Protein AF-A0ABD0PA45-F1 (afdb_monomer)

Mean predicted aligned error: 2.62 Å

Sequence (63 aa):
AELLTGLSVTSVEDASQVGLELLNKGCGSVIVTLGPLGCVVCQSTNMAPKHIPTTAVTVADTT

Structure (mmCIF, N/CA/C/O backbone):
data_AF-A0ABD0PA45-F1
#
_entry.id   AF-A0ABD0PA45-F1
#
loop_
_atom_site.group_PDB
_atom_site.id
_atom_site.type_sym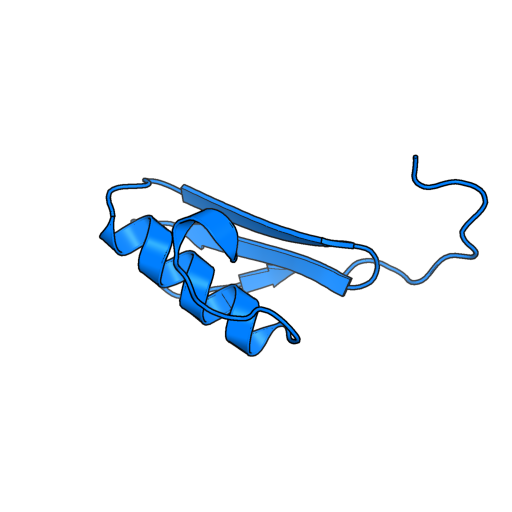bol
_atom_site.label_atom_id
_atom_site.label_alt_id
_atom_site.label_comp_id
_atom_site.label_asym_id
_atom_site.label_entity_id
_atom_site.label_seq_id
_atom_site.pdbx_PDB_ins_code
_atom_site.Cartn_x
_atom_site.Cartn_y
_atom_site.Cartn_z
_atom_site.occupancy
_atom_site.B_iso_or_equiv
_atom_site.auth_seq_id
_atom_site.auth_comp_id
_atom_site.auth_asym_id
_atom_site.auth_atom_id
_atom_site.pdbx_PDB_model_num
ATOM 1 N N . ALA A 1 1 ? -1.754 7.232 0.476 1.00 89.38 1 ALA A N 1
ATOM 2 C CA . ALA A 1 1 ? -2.000 6.755 1.856 1.00 89.38 1 ALA A CA 1
ATOM 3 C C . ALA A 1 1 ? -1.203 7.565 2.875 1.00 89.38 1 ALA A C 1
ATOM 5 O O . ALA A 1 1 ? -1.781 7.964 3.880 1.00 89.38 1 ALA A O 1
ATOM 6 N N . GLU A 1 2 ? 0.064 7.881 2.584 1.00 96.56 2 GLU A N 1
ATOM 7 C CA . GLU A 1 2 ? 0.942 8.663 3.471 1.00 96.56 2 GLU A CA 1
ATOM 8 C C . GLU A 1 2 ? 0.322 9.997 3.901 1.00 96.56 2 GLU A C 1
ATOM 10 O O . GLU A 1 2 ? 0.186 10.245 5.088 1.00 96.56 2 GLU A O 1
ATOM 15 N N . LEU A 1 3 ? -0.201 10.805 2.972 1.00 97.62 3 LEU A N 1
ATOM 16 C CA . LEU A 1 3 ? -0.862 12.076 3.315 1.00 97.62 3 LEU A CA 1
ATOM 17 C C . LEU A 1 3 ? -2.061 11.923 4.280 1.00 97.62 3 LEU A C 1
ATOM 19 O O . LEU A 1 3 ? -2.335 12.819 5.069 1.00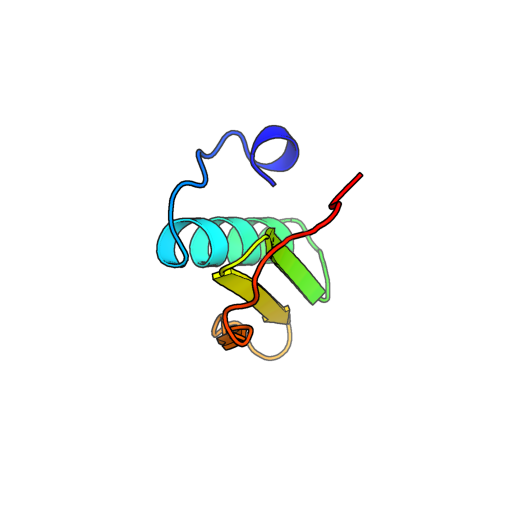 97.62 3 LEU A O 1
ATOM 23 N N . LEU A 1 4 ? -2.784 10.798 4.224 1.00 96.50 4 LEU A N 1
ATOM 24 C CA . LEU A 1 4 ? -3.997 10.556 5.026 1.00 96.50 4 LEU A CA 1
ATOM 25 C C . LEU A 1 4 ? -3.695 9.998 6.428 1.00 96.50 4 LEU A C 1
ATOM 27 O O . LEU A 1 4 ? -4.549 10.024 7.322 1.00 96.50 4 LEU A O 1
ATOM 31 N N . THR A 1 5 ? -2.505 9.430 6.598 1.00 96.19 5 THR A N 1
ATOM 32 C CA . THR A 1 5 ? -2.093 8.687 7.800 1.00 96.19 5 THR A CA 1
ATOM 33 C C . THR A 1 5 ? -0.904 9.339 8.503 1.00 96.19 5 THR A C 1
ATOM 35 O O . THR A 1 5 ? -0.759 9.199 9.707 1.00 96.19 5 THR A O 1
ATOM 38 N N . GLY A 1 6 ? -0.086 10.109 7.784 1.00 97.12 6 GLY A N 1
ATOM 39 C CA . GLY A 1 6 ? 1.206 10.613 8.249 1.00 97.12 6 GLY A CA 1
ATOM 40 C C . GLY A 1 6 ? 2.306 9.546 8.281 1.00 97.12 6 GLY A C 1
ATOM 41 O O . GLY A 1 6 ? 3.417 9.842 8.709 1.00 97.12 6 GLY A O 1
ATOM 42 N N . LEU A 1 7 ? 2.010 8.319 7.844 1.00 96.88 7 LEU A N 1
ATOM 43 C CA . LEU A 1 7 ? 2.918 7.175 7.877 1.00 96.88 7 LEU A CA 1
ATOM 44 C C . LEU A 1 7 ? 3.614 7.007 6.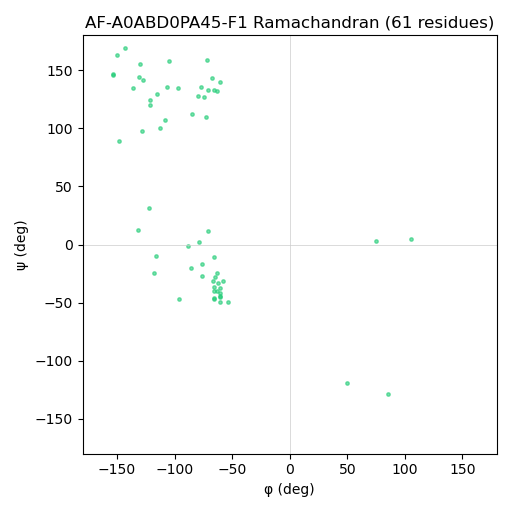524 1.00 96.88 7 LEU A C 1
ATOM 46 O O . LEU A 1 7 ? 2.947 7.060 5.493 1.00 96.88 7 LEU A O 1
ATOM 50 N N . SER A 1 8 ? 4.928 6.772 6.526 1.00 97.31 8 SER A N 1
ATOM 51 C CA . SER A 1 8 ? 5.671 6.444 5.305 1.00 97.31 8 SER A CA 1
ATOM 52 C C . SER A 1 8 ? 5.267 5.079 4.742 1.00 97.31 8 SER A C 1
ATOM 54 O O . SER A 1 8 ? 5.032 4.144 5.506 1.00 97.31 8 SER A O 1
ATOM 56 N N . VAL A 1 9 ? 5.216 4.946 3.414 1.00 97.75 9 VAL A N 1
ATOM 57 C CA . VAL A 1 9 ? 4.872 3.694 2.721 1.00 97.75 9 VAL A CA 1
ATOM 58 C C . VAL A 1 9 ? 5.937 3.368 1.682 1.00 97.75 9 VAL A C 1
ATOM 60 O O . VAL A 1 9 ? 5.908 3.870 0.560 1.00 97.75 9 VAL A O 1
ATOM 63 N N . THR A 1 10 ? 6.872 2.497 2.056 1.00 96.50 10 THR A N 1
ATOM 64 C CA . THR A 1 10 ? 8.012 2.095 1.210 1.00 96.50 10 THR A CA 1
ATOM 65 C C . THR A 1 10 ? 7.991 0.615 0.835 1.00 96.50 10 THR A C 1
ATOM 67 O O . THR A 1 10 ? 8.751 0.175 -0.027 1.00 96.50 10 THR A O 1
ATOM 70 N N . SER A 1 11 ? 7.103 -0.158 1.458 1.00 97.94 11 SER A N 1
ATOM 71 C CA . SER A 1 11 ? 6.997 -1.603 1.301 1.00 97.94 11 SER A CA 1
ATOM 72 C C . SER A 1 11 ? 5.541 -2.082 1.326 1.00 97.94 11 SER A C 1
ATOM 74 O O . SER A 1 11 ? 4.615 -1.347 1.676 1.00 97.94 11 SER A O 1
ATOM 76 N N . VAL A 1 12 ? 5.334 -3.350 0.961 1.00 98.00 12 VAL A N 1
ATOM 77 C CA . VAL A 1 12 ? 4.031 -4.029 1.082 1.00 98.00 12 VAL A CA 1
ATOM 78 C C . VAL A 1 12 ? 3.583 -4.118 2.549 1.00 98.00 12 VAL A C 1
ATOM 80 O O . VAL A 1 12 ? 2.390 -4.016 2.839 1.00 98.00 12 VAL A O 1
ATOM 83 N N . GLU A 1 13 ? 4.531 -4.263 3.476 1.00 98.00 13 GLU A N 1
ATOM 84 C CA . GLU A 1 13 ? 4.258 -4.307 4.915 1.00 98.00 13 GLU A CA 1
ATOM 85 C C . GLU A 1 13 ? 3.721 -2.951 5.403 1.00 98.00 13 GLU A C 1
ATOM 87 O O . GLU A 1 13 ? 2.663 -2.884 6.033 1.00 98.00 13 GLU A O 1
ATOM 92 N N . ASP A 1 14 ? 4.373 -1.852 5.007 1.00 98.06 14 ASP A N 1
ATOM 93 C CA . ASP A 1 14 ? 3.915 -0.496 5.337 1.00 98.06 14 ASP A CA 1
ATOM 94 C C . ASP A 1 14 ? 2.518 -0.232 4.755 1.00 98.06 14 ASP A C 1
ATOM 96 O O . ASP A 1 14 ? 1.639 0.318 5.422 1.00 98.06 14 ASP A O 1
ATOM 100 N N . ALA A 1 15 ? 2.289 -0.673 3.513 1.00 98.25 15 ALA A N 1
ATOM 101 C CA . ALA A 1 15 ? 1.004 -0.564 2.828 1.00 98.25 15 ALA A CA 1
ATOM 102 C C . ALA A 1 15 ? -0.118 -1.307 3.571 1.00 98.25 15 ALA A C 1
ATOM 104 O O . ALA A 1 15 ? -1.254 -0.829 3.644 1.00 98.25 15 ALA A O 1
ATOM 105 N N . SER A 1 16 ? 0.215 -2.458 4.153 1.00 97.88 16 SER A N 1
ATOM 106 C CA . SER A 1 16 ? -0.689 -3.239 4.991 1.00 97.88 16 SER A CA 1
ATOM 107 C C . SER A 1 16 ? -1.032 -2.487 6.275 1.00 97.88 16 SER A C 1
ATOM 109 O O . SER A 1 16 ? -2.214 -2.358 6.603 1.00 97.88 16 SER A O 1
ATOM 111 N N . GLN A 1 17 ? -0.036 -1.903 6.948 1.00 97.75 17 GLN A N 1
ATOM 112 C CA . GLN A 1 17 ? -0.245 -1.106 8.159 1.00 97.75 17 GLN A CA 1
ATOM 113 C C . GLN A 1 17 ? -1.149 0.110 7.904 1.00 97.75 17 GLN A C 1
ATOM 115 O O . GLN A 1 17 ? -2.138 0.302 8.614 1.00 97.75 17 GLN A O 1
ATOM 120 N N . VAL A 1 18 ? -0.869 0.910 6.870 1.00 98.00 18 VAL A N 1
ATOM 121 C CA . VAL A 1 18 ? -1.707 2.085 6.555 1.00 98.00 18 VAL A CA 1
ATOM 122 C C . VAL A 1 18 ? -3.106 1.687 6.090 1.00 98.00 18 VAL A C 1
ATOM 124 O O . VAL A 1 18 ? -4.070 2.405 6.356 1.00 98.00 18 VAL A O 1
ATOM 127 N N . GLY A 1 19 ? -3.241 0.534 5.425 1.00 97.50 19 GLY A N 1
ATOM 128 C CA . GLY A 1 19 ? -4.535 -0.026 5.052 1.00 97.50 19 GLY A CA 1
ATOM 129 C C . GLY A 1 19 ? -5.401 -0.319 6.277 1.00 97.50 19 GLY A C 1
ATOM 130 O O . GLY A 1 19 ? -6.574 0.055 6.308 1.00 97.50 19 GLY A O 1
ATOM 131 N N . LEU A 1 20 ? -4.809 -0.923 7.312 1.00 97.44 20 LEU A N 1
ATOM 132 C CA . LEU A 1 20 ? -5.475 -1.164 8.595 1.00 97.44 20 LEU A CA 1
ATOM 133 C C . LEU A 1 20 ? -5.798 0.132 9.337 1.00 97.44 20 LEU A C 1
ATOM 135 O O . LEU A 1 20 ? -6.887 0.261 9.892 1.00 97.44 20 LEU A O 1
ATOM 139 N N . GLU A 1 21 ? -4.899 1.114 9.320 1.00 97.19 21 GLU A N 1
ATOM 140 C CA . GLU A 1 21 ? -5.165 2.399 9.965 1.00 97.19 21 GLU A CA 1
ATOM 141 C C . GLU A 1 21 ? -6.347 3.132 9.318 1.00 97.19 21 GLU A C 1
ATOM 143 O O . GLU A 1 21 ? -7.202 3.677 10.015 1.00 97.19 21 GLU A O 1
ATOM 148 N N . LEU A 1 22 ? -6.460 3.088 7.990 1.00 97.31 22 LEU A N 1
ATOM 149 C CA . LEU A 1 22 ? -7.609 3.647 7.278 1.00 97.31 22 LEU A CA 1
ATOM 150 C C . LEU A 1 22 ? -8.913 2.887 7.585 1.00 97.31 22 LEU A C 1
ATOM 152 O O . LEU A 1 22 ? -9.955 3.527 7.739 1.00 97.31 22 LEU A O 1
ATOM 156 N N . LEU A 1 23 ? -8.874 1.558 7.753 1.00 96.50 23 LEU A N 1
ATOM 157 C CA . LEU A 1 23 ? -10.033 0.804 8.258 1.00 96.50 23 LEU A CA 1
ATOM 158 C C . LEU A 1 23 ? -10.432 1.265 9.667 1.00 96.50 23 LEU A C 1
ATOM 160 O O . LEU A 1 23 ? -11.609 1.517 9.917 1.00 96.50 23 LEU A O 1
ATOM 164 N N . ASN A 1 24 ? -9.460 1.449 10.565 1.00 95.06 24 ASN A N 1
ATOM 165 C CA . ASN A 1 24 ? -9.700 1.934 11.928 1.00 95.06 24 ASN A CA 1
ATOM 166 C C . ASN A 1 24 ? -10.274 3.361 11.957 1.00 95.06 24 ASN A C 1
ATOM 168 O O . ASN A 1 24 ? -10.980 3.721 12.897 1.00 95.06 24 ASN A O 1
ATOM 172 N N . LYS A 1 25 ? -10.028 4.162 10.912 1.00 95.62 25 LYS A N 1
ATOM 173 C CA . LYS A 1 25 ? -10.650 5.482 10.710 1.00 95.62 25 LYS A CA 1
ATOM 174 C C . LYS A 1 25 ? -12.084 5.415 10.159 1.00 95.62 25 LYS A C 1
ATOM 176 O O . LYS A 1 25 ? -12.692 6.460 9.939 1.00 95.62 25 LYS A O 1
ATOM 181 N N . GLY A 1 26 ? -12.638 4.218 9.960 1.00 96.38 26 GLY A N 1
ATOM 182 C CA . GLY A 1 26 ? -14.035 3.997 9.578 1.00 96.38 26 GLY A CA 1
ATOM 183 C C . GLY A 1 26 ? -14.251 3.590 8.121 1.00 96.38 26 GLY A C 1
ATOM 184 O O . GLY A 1 26 ? -15.400 3.450 7.697 1.00 96.38 26 GLY A O 1
ATOM 185 N N . CYS A 1 27 ? -13.192 3.375 7.333 1.00 96.81 27 CYS A N 1
ATOM 186 C CA . CYS A 1 27 ? -13.350 2.820 5.990 1.00 96.81 27 CYS A CA 1
ATOM 187 C C . CYS A 1 27 ? -13.876 1.374 6.065 1.00 96.81 27 CYS A C 1
ATOM 189 O O . CYS A 1 27 ? -13.348 0.549 6.803 1.00 96.81 27 CYS A O 1
ATOM 191 N N . GLY A 1 28 ? -14.891 1.033 5.263 1.00 96.38 28 GLY A N 1
ATOM 192 C CA . GLY A 1 28 ? -15.387 -0.351 5.170 1.00 96.38 28 GLY A CA 1
ATOM 193 C C . GLY A 1 28 ? -14.481 -1.270 4.340 1.00 96.38 28 GLY A C 1
ATOM 194 O O . GLY A 1 28 ? -14.439 -2.485 4.532 1.00 96.38 28 GLY A O 1
ATOM 195 N N . SER A 1 29 ? -13.737 -0.701 3.397 1.00 97.19 29 SER A N 1
ATOM 196 C CA . SER A 1 29 ? -12.735 -1.392 2.586 1.00 97.19 29 SER A CA 1
ATOM 197 C C . SER A 1 29 ? -11.678 -0.391 2.136 1.00 97.19 29 SER A C 1
ATOM 199 O O . 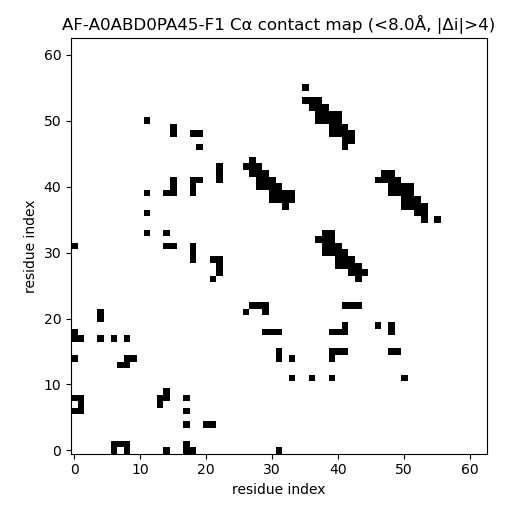SER A 1 29 ? -11.990 0.780 1.915 1.00 97.19 29 SER A O 1
ATOM 201 N N . VAL A 1 30 ? -10.435 -0.847 2.016 1.00 98.00 30 VAL A N 1
ATOM 202 C CA . VAL A 1 30 ? -9.283 -0.025 1.632 1.00 98.00 30 VAL A CA 1
ATOM 203 C C . VAL A 1 30 ? -8.454 -0.792 0.610 1.00 98.00 30 VAL A C 1
ATOM 205 O O . VAL A 1 30 ? -8.177 -1.976 0.789 1.00 98.00 30 VAL A O 1
ATOM 208 N N . ILE A 1 31 ? -8.050 -0.102 -0.456 1.00 98.19 31 ILE A N 1
ATOM 209 C CA . ILE A 1 31 ? -7.077 -0.596 -1.431 1.00 98.19 31 ILE A CA 1
ATOM 210 C C . ILE A 1 31 ? -5.912 0.386 -1.453 1.00 98.19 31 ILE A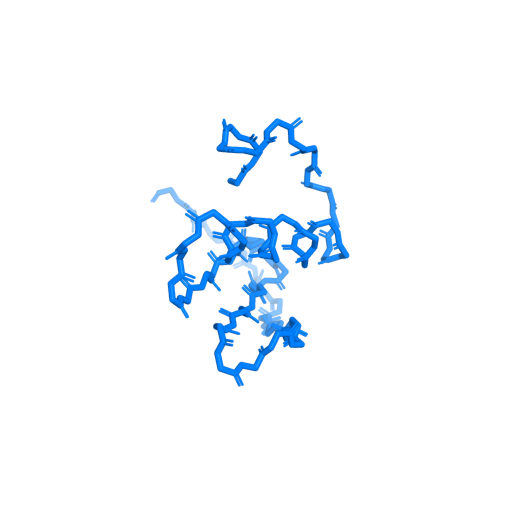 C 1
ATOM 212 O O . ILE A 1 31 ? -6.104 1.579 -1.694 1.00 98.19 31 ILE A O 1
ATOM 216 N N . VAL A 1 32 ? -4.705 -0.117 -1.213 1.00 98.19 32 VAL A N 1
ATOM 217 C CA . VAL A 1 32 ? -3.463 0.654 -1.305 1.00 98.19 32 VAL A CA 1
ATOM 218 C C . VAL A 1 32 ? -2.710 0.183 -2.541 1.00 98.19 32 VAL A C 1
ATOM 220 O O . VAL A 1 32 ? -2.179 -0.924 -2.568 1.00 98.19 32 VAL A O 1
ATOM 223 N N 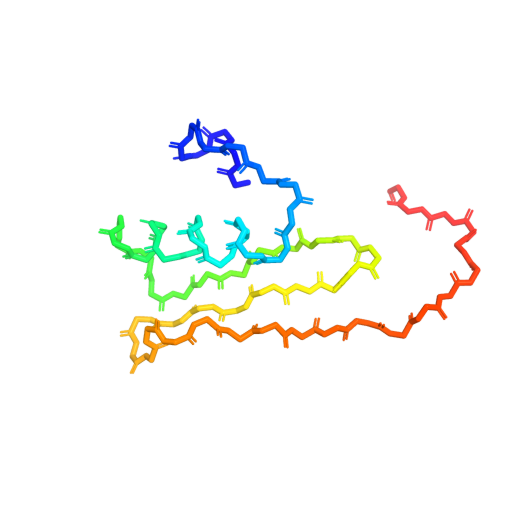. THR A 1 33 ? -2.691 1.000 -3.591 1.00 97.81 33 THR A N 1
ATOM 224 C CA . THR A 1 33 ? -1.955 0.706 -4.827 1.00 97.81 33 THR A CA 1
ATOM 225 C C . THR A 1 33 ? -0.461 0.955 -4.639 1.00 97.81 33 THR A C 1
ATOM 227 O O . THR A 1 33 ? -0.071 1.995 -4.112 1.00 97.81 33 THR A O 1
ATOM 230 N N . LEU A 1 34 ? 0.364 0.029 -5.121 1.00 97.25 34 LEU A N 1
ATOM 231 C CA . LEU A 1 34 ? 1.825 0.013 -4.993 1.00 97.25 34 LEU A CA 1
ATOM 232 C C . LEU A 1 34 ? 2.517 -0.017 -6.365 1.00 97.25 34 LEU A C 1
ATOM 234 O O . LEU A 1 34 ? 3.576 -0.620 -6.532 1.00 97.25 34 LEU A O 1
ATOM 238 N N . GLY A 1 35 ? 1.889 0.605 -7.368 1.00 95.25 35 GLY A N 1
ATOM 239 C CA . GLY A 1 35 ? 2.386 0.667 -8.742 1.00 95.25 35 GLY A CA 1
ATOM 240 C C . GLY A 1 35 ? 2.783 -0.720 -9.274 1.00 95.25 35 GLY A C 1
ATOM 241 O O . GLY A 1 35 ? 1.936 -1.616 -9.307 1.00 95.25 35 GLY A O 1
ATOM 242 N N . PRO A 1 36 ? 4.058 -0.940 -9.651 1.00 95.25 36 PRO A N 1
ATOM 243 C CA . PRO A 1 36 ? 4.522 -2.217 -10.198 1.00 95.25 36 PRO A CA 1
ATOM 244 C C . PRO A 1 36 ? 4.479 -3.385 -9.200 1.00 95.25 36 PRO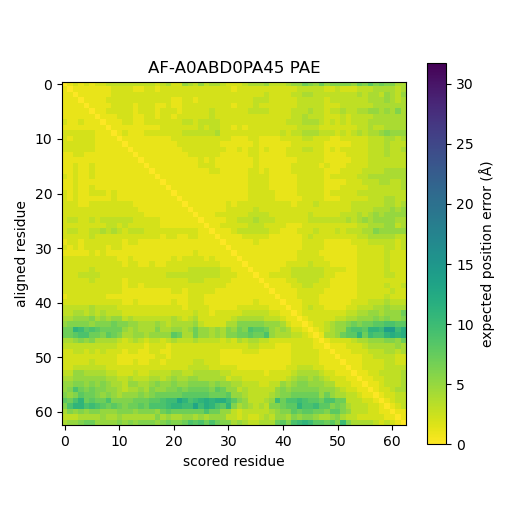 A C 1
ATOM 246 O O . PRO A 1 36 ? 4.644 -4.529 -9.611 1.00 95.25 36 PRO A O 1
ATOM 249 N N . LEU A 1 37 ? 4.253 -3.136 -7.907 1.00 96.62 37 LEU A N 1
ATOM 250 C CA . LEU A 1 37 ? 4.072 -4.188 -6.902 1.00 96.62 37 LEU A CA 1
ATOM 251 C C . LEU A 1 37 ? 2.608 -4.641 -6.770 1.00 96.62 37 LEU A C 1
ATOM 253 O O . LEU A 1 37 ? 2.326 -5.533 -5.974 1.00 96.62 37 LEU A O 1
ATOM 257 N N . GLY A 1 38 ? 1.671 -4.059 -7.524 1.00 97.94 38 GLY A N 1
ATOM 258 C CA . GLY A 1 38 ? 0.245 -4.382 -7.435 1.00 97.94 38 GLY A CA 1
ATOM 259 C C . GLY A 1 38 ? -0.455 -3.580 -6.340 1.00 97.94 38 GLY A C 1
ATOM 260 O O . GLY A 1 38 ? -0.351 -2.353 -6.319 1.00 97.94 38 GLY A O 1
ATOM 261 N N . CYS A 1 39 ? -1.200 -4.228 -5.444 1.00 98.25 39 CYS A N 1
ATOM 262 C CA . CYS A 1 39 ? -1.899 -3.535 -4.356 1.00 98.25 39 CYS A CA 1
ATOM 263 C C . CYS A 1 39 ? -2.066 -4.385 -3.092 1.00 98.25 39 CYS A C 1
ATOM 265 O O . CYS A 1 39 ? -1.969 -5.609 -3.130 1.00 98.25 39 CYS A O 1
ATOM 267 N N . VAL A 1 40 ? -2.359 -3.734 -1.969 1.00 98.38 40 VAL A N 1
ATOM 268 C CA . VAL A 1 40 ? -2.842 -4.384 -0.743 1.00 98.38 40 VAL A CA 1
ATOM 269 C C . VAL A 1 40 ? -4.324 -4.078 -0.562 1.00 98.38 40 VAL A C 1
ATOM 271 O O . VAL A 1 40 ? -4.748 -2.934 -0.732 1.00 98.38 40 VAL A O 1
ATOM 274 N N . VAL A 1 41 ? -5.107 -5.097 -0.216 1.00 98.12 41 VAL A N 1
ATOM 275 C CA . VAL A 1 41 ? -6.548 -5.004 0.035 1.00 98.12 41 VAL A CA 1
ATOM 276 C C . VAL A 1 41 ? -6.832 -5.330 1.496 1.00 98.12 41 VAL A C 1
ATOM 278 O O . VAL A 1 41 ? -6.411 -6.377 1.990 1.00 98.12 41 VAL A O 1
ATOM 281 N N . CYS A 1 42 ? -7.588 -4.462 2.164 1.00 96.38 42 CYS A N 1
ATOM 282 C CA . CYS A 1 42 ? -8.060 -4.656 3.533 1.00 96.38 42 CYS A CA 1
ATOM 283 C C . CYS A 1 42 ? -9.582 -4.452 3.584 1.00 96.38 42 CYS A C 1
ATOM 285 O O . CYS A 1 42 ? -10.116 -3.554 2.927 1.00 96.38 42 CYS A O 1
ATOM 287 N N . GLN A 1 43 ? -10.292 -5.251 4.382 1.00 95.81 43 GLN A N 1
ATOM 288 C CA . GLN A 1 43 ? -11.741 -5.118 4.572 1.00 95.81 43 GLN A CA 1
ATOM 289 C C . GLN A 1 43 ? -12.081 -5.116 6.060 1.00 95.81 43 GLN A C 1
ATOM 291 O O . GLN A 1 43 ? -11.473 -5.846 6.835 1.00 95.81 43 GLN A O 1
ATOM 296 N N . SER A 1 44 ? -13.080 -4.342 6.481 1.00 92.06 44 SER A N 1
ATOM 297 C CA . SER A 1 44 ? -13.484 -4.314 7.895 1.00 92.06 44 SER A CA 1
ATOM 298 C C . SER A 1 44 ? -14.048 -5.659 8.375 1.00 92.06 44 SER A C 1
ATOM 300 O O . SER A 1 44 ? -13.899 -6.016 9.539 1.00 92.06 44 SER A O 1
ATOM 302 N N . THR A 1 45 ? -14.638 -6.443 7.469 1.00 92.19 45 THR A N 1
ATOM 303 C CA . THR A 1 45 ? -15.129 -7.805 7.738 1.00 92.19 45 THR A CA 1
ATOM 304 C C . THR A 1 45 ? -14.013 -8.847 7.822 1.00 92.19 45 THR A C 1
ATOM 306 O O . THR A 1 45 ? -14.247 -9.950 8.307 1.00 92.19 45 THR A O 1
ATOM 309 N N . ASN A 1 46 ? -12.815 -8.528 7.325 1.00 87.00 46 ASN A N 1
ATOM 310 C CA . ASN A 1 46 ? -11.639 -9.389 7.364 1.00 87.00 46 ASN A CA 1
ATOM 311 C C . ASN A 1 46 ? -10.379 -8.521 7.468 1.00 87.00 46 ASN A C 1
ATOM 313 O O . ASN A 1 46 ? -9.784 -8.139 6.458 1.00 87.00 46 ASN A O 1
AT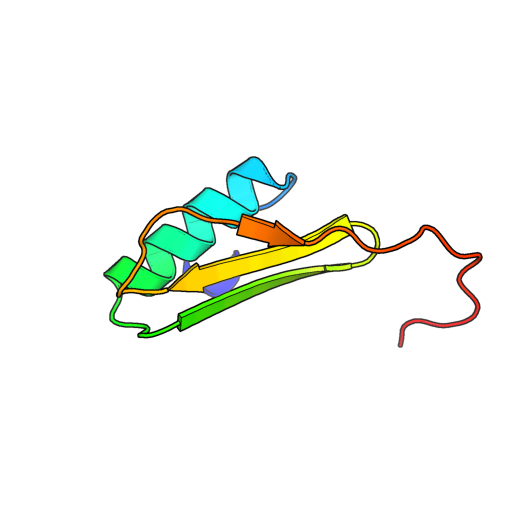OM 317 N N . MET A 1 47 ? -9.985 -8.217 8.706 1.00 85.19 47 MET A N 1
ATOM 318 C CA . MET A 1 47 ? -8.865 -7.323 9.019 1.00 85.19 47 MET A CA 1
ATOM 319 C C . MET A 1 47 ? -7.484 -7.921 8.702 1.00 85.19 47 MET A C 1
ATOM 321 O O . MET A 1 47 ? -6.483 -7.363 9.128 1.00 85.19 47 MET A O 1
ATOM 325 N N . ALA A 1 48 ? -7.397 -9.043 7.984 1.00 94.56 48 ALA A N 1
ATOM 326 C CA . ALA A 1 48 ? -6.137 -9.550 7.456 1.00 94.56 48 ALA A CA 1
ATOM 327 C C . ALA A 1 48 ? -5.834 -8.870 6.105 1.00 94.56 48 ALA A C 1
ATOM 329 O O . ALA A 1 48 ? -6.552 -9.124 5.131 1.00 94.56 48 ALA A O 1
ATOM 330 N N . PRO A 1 49 ? -4.791 -8.022 6.008 1.00 96.81 49 PRO A N 1
ATOM 331 C CA . PRO A 1 49 ? -4.379 -7.428 4.742 1.00 96.81 49 PRO A CA 1
ATOM 332 C C . PRO A 1 49 ? -3.971 -8.510 3.743 1.00 96.81 49 PRO A C 1
ATOM 334 O O . PRO A 1 49 ? -3.296 -9.478 4.098 1.00 96.81 49 PRO A O 1
ATOM 337 N N . LYS A 1 50 ? -4.352 -8.337 2.478 1.00 97.88 50 LYS A N 1
ATOM 338 C CA . LYS A 1 50 ? -3.981 -9.251 1.397 1.00 97.88 50 LYS A CA 1
ATOM 339 C C . LYS A 1 50 ? -3.230 -8.510 0.303 1.00 97.88 50 LYS A C 1
ATOM 341 O O . LYS A 1 50 ? -3.790 -7.624 -0.339 1.00 97.88 50 LYS A O 1
ATOM 346 N N . HIS A 1 51 ? -1.992 -8.921 0.045 1.00 98.38 51 HIS A N 1
ATOM 347 C CA . HIS A 1 51 ? -1.222 -8.444 -1.101 1.00 98.38 51 HIS A CA 1
ATOM 348 C C . HIS A 1 51 ? -1.653 -9.165 -2.382 1.00 98.38 51 HIS A C 1
ATOM 350 O O . HIS A 1 51 ? -1.711 -10.395 -2.436 1.00 98.38 51 HIS A O 1
ATOM 356 N N . ILE A 1 52 ? -1.976 -8.382 -3.407 1.00 98.19 52 ILE A N 1
ATOM 357 C CA . ILE A 1 52 ? -2.284 -8.832 -4.760 1.00 98.19 52 ILE A CA 1
ATOM 358 C C . ILE A 1 52 ? -1.156 -8.323 -5.666 1.00 98.19 52 ILE A C 1
ATOM 360 O O . ILE A 1 52 ? -1.151 -7.139 -6.019 1.00 98.19 52 ILE A O 1
ATOM 364 N N . PRO A 1 53 ? -0.177 -9.173 -6.020 1.00 97.88 53 PRO A N 1
ATOM 365 C CA . PRO A 1 53 ? 0.909 -8.771 -6.901 1.00 97.88 53 PRO A CA 1
ATOM 366 C C . PRO A 1 53 ? 0.406 -8.599 -8.337 1.00 97.88 53 PRO A C 1
ATOM 368 O O . PRO A 1 53 ? -0.600 -9.186 -8.739 1.00 97.88 53 PRO A O 1
ATOM 371 N N . THR A 1 54 ? 1.148 -7.830 -9.129 1.00 96.56 54 THR A N 1
ATOM 372 C CA . THR A 1 54 ? 0.981 -7.792 -10.585 1.00 96.56 54 THR A CA 1
ATOM 373 C C . THR A 1 54 ? 2.115 -8.548 -11.270 1.00 96.56 54 THR A C 1
ATOM 375 O O . THR A 1 54 ? 3.191 -8.744 -10.701 1.00 96.56 54 THR A O 1
ATOM 378 N N . THR A 1 55 ? 1.882 -8.984 -12.504 1.00 95.56 55 THR A N 1
ATOM 379 C CA . THR A 1 55 ? 2.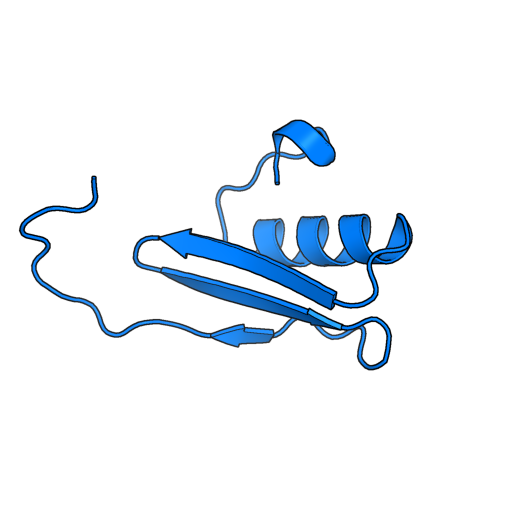949 -9.505 -13.356 1.00 95.56 55 THR A CA 1
ATOM 380 C C . THR A 1 55 ? 3.842 -8.349 -13.795 1.00 95.56 55 THR A C 1
ATOM 382 O O . THR A 1 55 ? 3.349 -7.310 -14.233 1.00 95.56 55 THR A O 1
ATOM 385 N N . ALA A 1 56 ? 5.158 -8.526 -13.683 1.00 94.00 56 ALA A N 1
ATOM 386 C CA . ALA A 1 56 ? 6.113 -7.537 -14.159 1.00 94.00 56 ALA A CA 1
ATOM 387 C C . ALA A 1 56 ? 5.996 -7.371 -15.682 1.00 94.00 56 ALA A C 1
ATOM 389 O O . ALA A 1 56 ? 5.978 -8.355 -16.423 1.00 94.00 56 ALA A O 1
ATOM 390 N N . VAL A 1 57 ? 5.937 -6.122 -16.139 1.00 93.38 57 VAL A N 1
ATOM 391 C CA . VAL A 1 57 ? 5.846 -5.760 -17.558 1.00 93.38 57 VAL A CA 1
ATOM 392 C C . VAL A 1 57 ? 6.886 -4.704 -17.901 1.00 93.38 57 VAL A C 1
ATOM 394 O O . VAL A 1 57 ? 7.317 -3.933 -17.043 1.00 93.38 57 VAL A O 1
ATOM 397 N N . THR A 1 58 ? 7.269 -4.640 -19.175 1.00 94.62 58 THR A N 1
ATOM 398 C CA . THR A 1 58 ? 8.005 -3.489 -19.699 1.00 94.62 58 THR A CA 1
ATOM 399 C C . THR A 1 58 ? 7.039 -2.317 -19.809 1.00 94.62 58 THR A C 1
ATOM 401 O O . THR A 1 58 ? 6.115 -2.332 -20.620 1.00 94.62 58 THR A O 1
ATOM 404 N N . VAL A 1 59 ? 7.229 -1.323 -18.951 1.00 90.75 59 VAL A N 1
ATOM 405 C CA . VAL A 1 59 ? 6.382 -0.134 -18.889 1.00 90.75 59 VAL A CA 1
ATOM 406 C C . VAL A 1 59 ? 6.683 0.783 -20.076 1.00 90.75 59 VAL A C 1
ATOM 408 O O . VAL A 1 59 ? 7.838 1.137 -20.298 1.00 90.75 59 VAL A O 1
ATOM 411 N N . ALA A 1 60 ? 5.643 1.165 -20.822 1.00 91.50 60 ALA A N 1
ATOM 412 C CA . ALA A 1 60 ? 5.733 2.152 -21.900 1.00 91.50 60 ALA A CA 1
ATOM 413 C C . ALA A 1 60 ? 5.339 3.560 -21.419 1.00 91.50 60 ALA A C 1
ATOM 415 O O . ALA A 1 60 ? 6.058 4.515 -21.686 1.00 91.50 60 ALA A O 1
ATOM 416 N N . ASP A 1 61 ? 4.222 3.666 -20.693 1.00 92.00 61 ASP A N 1
ATOM 417 C CA . ASP A 1 61 ? 3.687 4.904 -20.117 1.00 92.00 61 ASP A CA 1
ATOM 418 C C . ASP A 1 61 ? 2.832 4.569 -18.874 1.00 92.00 61 ASP A C 1
ATOM 420 O O . ASP A 1 61 ? 2.208 3.504 -18.835 1.00 92.00 61 ASP A O 1
ATOM 424 N N . THR A 1 62 ? 2.835 5.428 -17.846 1.00 91.62 62 THR A N 1
ATOM 425 C CA . THR A 1 62 ? 2.088 5.234 -16.579 1.00 91.62 62 THR A CA 1
ATOM 426 C C . THR A 1 62 ? 1.283 6.464 -16.155 1.00 91.62 62 THR A C 1
ATOM 428 O O . THR A 1 62 ? 0.916 6.555 -14.980 1.00 91.62 62 THR A O 1
ATOM 431 N N . THR A 1 63 ? 1.120 7.441 -17.048 1.00 81.56 63 THR A N 1
ATOM 432 C CA . THR A 1 63 ? 0.745 8.823 -16.706 1.00 81.56 63 THR A CA 1
ATOM 433 C C . THR A 1 63 ? -0.759 9.057 -16.711 1.00 81.56 63 THR A C 1
ATOM 435 O O . THR A 1 63 ? -1.460 8.478 -17.569 1.00 81.56 63 THR A O 1
#

pLDDT: mean 95.75, std 3.3, range [81.56, 98.38]

Organism: Cirrhinus mrigala (NCBI:txid683832)

Solvent-accessible surface area (backbone atoms only — not comparable to full-atom values): 3926 Å² total; per-residue (Å²): 110,38,91,84,68,77,48,79,69,88,48,74,67,38,36,36,52,54,31,51,52,46,36,76,72,68,38,67,60,38,74,40,77,50,70,80,58,24,31,30,40,26,32,66,95,45,79,66,64,40,80,44,74,50,83,86,72,90,81,86,80,90,129

Radius of gyration: 12.32 Å; Cα contacts (8 Å, |Δi|>4): 98; chains: 1; bounding box: 23×22×34 Å

Secondary structure (DSSP, 8-state):
-HHHHS----SHHHHHHHHHHHHHTT-SEEEEE-GGG-EEEEETTEEEEEEE-------S---

Foldseek 3Di:
DCVVQVFDDDDPVSLLVVQLVVVVVPDQKDWAQDDQQGIWIAGVVHSGIDGDGDDDDDDDDDD

InterPro domains:
  IPR011611 Carbohydrate kinase PfkB [PF00294] (1-63)
  IPR029056 Ribokinase-like [G3DSA:3.40.1190.20] (1-63)
  IPR029056 Ribokinase-like [SSF53613] (1-63)

Nearest PDB structures (foldseek):
  5c3z-assembly1_B  TM=9.908E-01  e=5.578E-05  Homo sapiens
  5bye-assembly1_B  TM=9.911E-01  e=1.021E-04  Homo sapiens
  3ry7-assembly1_A-2  TM=8.050E-01  e=9.830E-03  Staphylococcus aureus subsp. aureus COL
  7vva-assembly1_B  TM=8.922E-01  e=1.888E-01  Escherichia coli
  7vva-assembly1_C  TM=8.385E-01  e=2.470E-01  Escherichia coli